Protein AF-A0A7Z9JLM8-F1 (afdb_monomer_lite)

Foldseek 3Di:
DVVVVLVVLVLVLLQLVLVLLVVLVVQLVVLVPDPPDDPVRSVVVNVVSQVVSLVCLVPPRQVPHDHDRPVVSNVDDDDPVVSVVSCVPRHPSVQVVVLCVVVVNPPVVVVVVLVVCCVVDPHSCCPTPPDDD

Radius of gyration: 17.21 Å; chains: 1; bounding box: 40×33×44 Å

Structure (mmCIF, N/CA/C/O backbone):
data_AF-A0A7Z9JLM8-F1
#
_entry.id   AF-A0A7Z9JLM8-F1
#
loop_
_atom_site.group_PDB
_atom_site.id
_atom_site.type_symbol
_atom_site.label_atom_id
_atom_site.label_alt_id
_atom_site.label_comp_id
_atom_site.label_asym_id
_atom_site.label_entity_id
_atom_site.label_seq_id
_atom_site.pdbx_PDB_ins_code
_atom_site.Cartn_x
_atom_site.Cartn_y
_atom_site.Cartn_z
_atom_site.occupancy
_atom_site.B_iso_or_equiv
_atom_site.auth_seq_id
_atom_site.auth_comp_id
_atom_site.auth_asym_id
_atom_site.auth_atom_id
_atom_site.pdbx_PDB_model_num
ATOM 1 N N . THR A 1 1 ? 23.218 6.266 -15.696 1.00 78.31 1 THR A N 1
ATOM 2 C CA . THR A 1 1 ? 23.269 7.726 -15.428 1.00 78.31 1 THR A CA 1
ATOM 3 C C . THR A 1 1 ? 22.793 8.003 -14.005 1.00 78.31 1 THR A C 1
ATOM 5 O O . THR A 1 1 ? 22.107 7.157 -13.442 1.00 78.31 1 THR A O 1
ATOM 8 N N . SER A 1 2 ? 23.096 9.172 -13.420 1.00 88.31 2 SER A N 1
ATOM 9 C CA . SER A 1 2 ? 22.590 9.563 -12.082 1.00 88.31 2 SER A CA 1
ATOM 10 C C . SER A 1 2 ? 21.052 9.506 -11.983 1.00 88.31 2 SER A C 1
ATOM 12 O O . SER A 1 2 ? 20.505 9.094 -10.961 1.00 88.31 2 SER A O 1
ATOM 14 N N . LYS A 1 3 ? 20.339 9.818 -13.078 1.00 89.88 3 LYS A N 1
ATOM 15 C CA . LYS A 1 3 ? 18.872 9.705 -13.155 1.00 89.88 3 LYS A CA 1
ATOM 16 C C . LYS A 1 3 ? 18.380 8.262 -12.978 1.00 89.88 3 LYS A C 1
ATOM 18 O O . LYS A 1 3 ? 17.446 8.050 -12.212 1.00 89.88 3 LYS A O 1
ATOM 23 N N . CYS A 1 4 ? 19.021 7.285 -13.628 1.00 92.56 4 CYS A N 1
ATOM 24 C CA . CYS A 1 4 ? 18.664 5.868 -13.479 1.00 92.56 4 CYS A CA 1
ATOM 25 C C . CYS A 1 4 ? 18.853 5.384 -12.037 1.00 92.56 4 CYS A C 1
ATOM 27 O O . CYS A 1 4 ? 17.954 4.758 -11.490 1.00 92.56 4 CYS A O 1
ATOM 29 N N . LEU A 1 5 ? 19.977 5.730 -11.398 1.00 94.25 5 LEU A N 1
ATOM 30 C CA . LEU A 1 5 ? 20.248 5.329 -10.013 1.00 94.25 5 LEU A CA 1
ATOM 31 C C . LEU A 1 5 ? 19.206 5.899 -9.039 1.00 94.25 5 LEU A C 1
ATOM 33 O O . LEU A 1 5 ? 18.708 5.180 -8.179 1.00 94.25 5 LEU A O 1
ATOM 37 N N . ARG A 1 6 ? 18.809 7.166 -9.220 1.00 94.75 6 ARG A N 1
ATOM 38 C CA . ARG A 1 6 ? 17.735 7.786 -8.425 1.00 94.75 6 ARG A CA 1
ATOM 39 C C . ARG A 1 6 ? 16.380 7.116 -8.651 1.00 94.75 6 ARG A C 1
ATOM 41 O O . ARG A 1 6 ? 15.633 6.936 -7.698 1.00 94.75 6 ARG A O 1
ATOM 48 N N . ALA A 1 7 ? 16.052 6.755 -9.891 1.00 94.19 7 ALA A N 1
ATOM 49 C CA . ALA A 1 7 ? 14.811 6.045 -10.192 1.00 94.19 7 ALA A CA 1
ATOM 50 C C . ALA A 1 7 ? 14.780 4.657 -9.530 1.00 94.19 7 ALA A C 1
ATOM 52 O O . ALA A 1 7 ? 13.778 4.296 -8.922 1.00 94.19 7 ALA A O 1
ATOM 53 N N . GLN A 1 8 ? 15.895 3.925 -9.573 1.00 94.56 8 GLN A N 1
ATOM 54 C CA . GLN A 1 8 ? 16.032 2.626 -8.913 1.00 94.56 8 GLN A CA 1
ATOM 55 C C . GLN A 1 8 ? 15.928 2.737 -7.386 1.00 94.56 8 GLN A C 1
ATOM 57 O O . GLN A 1 8 ? 15.232 1.935 -6.773 1.00 94.56 8 GLN A O 1
ATOM 62 N N . ALA A 1 9 ? 16.560 3.745 -6.775 1.00 97.31 9 ALA A N 1
ATOM 63 C CA . ALA A 1 9 ? 16.437 4.006 -5.338 1.00 97.31 9 ALA A CA 1
ATOM 64 C C . ALA A 1 9 ? 14.980 4.279 -4.933 1.00 97.31 9 ALA A C 1
ATOM 66 O O . ALA A 1 9 ? 14.461 3.641 -4.023 1.00 97.31 9 ALA A O 1
ATOM 67 N N . ARG A 1 10 ? 14.275 5.141 -5.681 1.00 96.81 10 ARG A N 1
ATOM 68 C CA . ARG A 1 10 ? 12.839 5.388 -5.464 1.00 96.81 10 ARG A CA 1
ATOM 69 C C . ARG A 1 10 ? 12.009 4.114 -5.595 1.00 96.81 10 ARG A C 1
ATOM 71 O O . ARG A 1 10 ? 11.100 3.905 -4.803 1.00 96.81 10 ARG A O 1
ATOM 78 N N . TRP A 1 11 ? 12.302 3.275 -6.589 1.00 96.25 11 TRP A N 1
ATOM 79 C CA . TRP A 1 11 ? 11.574 2.023 -6.784 1.00 96.25 11 TRP A CA 1
ATOM 80 C C . TRP A 1 11 ? 11.783 1.039 -5.630 1.00 96.25 11 TRP A C 1
ATOM 82 O O . TRP A 1 11 ? 10.815 0.446 -5.160 1.00 96.25 11 TRP A O 1
ATOM 92 N N . ARG A 1 12 ? 13.013 0.923 -5.112 1.00 97.19 12 ARG A N 1
ATOM 93 C CA . ARG A 1 12 ? 13.288 0.128 -3.905 1.00 97.19 12 ARG A CA 1
ATOM 94 C C . ARG A 1 12 ? 12.507 0.639 -2.700 1.00 97.19 12 ARG A C 1
ATOM 96 O O . ARG A 1 12 ? 11.927 -0.161 -1.976 1.00 97.19 12 ARG A O 1
ATOM 103 N N . ASP A 1 13 ? 12.426 1.952 -2.512 1.00 97.94 13 ASP A N 1
ATOM 104 C CA . ASP A 1 13 ? 11.652 2.530 -1.411 1.00 97.94 13 ASP A CA 1
ATOM 105 C C . ASP A 1 13 ? 10.144 2.270 -1.542 1.00 97.94 13 ASP A C 1
ATOM 107 O O . ASP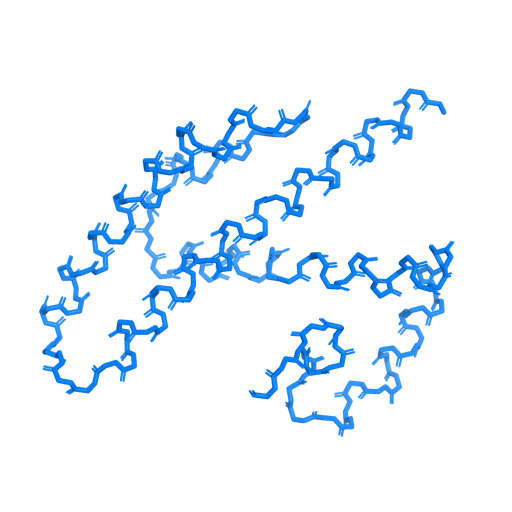 A 1 13 ? 9.496 1.940 -0.551 1.00 97.94 13 ASP A O 1
ATOM 111 N N . TYR A 1 14 ? 9.577 2.356 -2.754 1.00 97.38 14 TYR A N 1
ATOM 112 C CA . TYR A 1 14 ? 8.176 1.987 -2.999 1.00 97.38 14 TYR A CA 1
ATOM 113 C C . TYR A 1 14 ? 7.895 0.521 -2.662 1.00 97.38 14 TYR A C 1
ATOM 115 O O . TYR A 1 14 ? 6.879 0.231 -2.034 1.00 97.38 14 TYR A O 1
ATOM 123 N N . GLN A 1 15 ? 8.804 -0.390 -3.011 1.00 97.31 15 GLN A N 1
ATOM 124 C CA . GLN A 1 15 ? 8.686 -1.803 -2.647 1.00 97.31 15 GLN A CA 1
ATOM 125 C C . GLN A 1 15 ? 8.818 -2.029 -1.132 1.00 97.31 15 GLN A C 1
ATOM 127 O O . GLN A 1 15 ? 8.024 -2.765 -0.554 1.00 97.31 15 GLN A O 1
ATOM 132 N N . ARG A 1 16 ? 9.753 -1.353 -0.450 1.00 97.69 16 ARG A N 1
ATOM 133 C CA . ARG A 1 16 ? 9.878 -1.412 1.021 1.00 97.69 16 ARG A CA 1
ATOM 134 C C . ARG A 1 16 ? 8.606 -0.926 1.718 1.00 97.69 16 ARG A C 1
ATOM 136 O O . ARG A 1 16 ? 8.128 -1.562 2.655 1.00 97.69 16 ARG A O 1
ATOM 143 N N . PHE A 1 17 ? 8.039 0.181 1.242 1.00 97.12 17 PHE A N 1
ATOM 144 C CA . PHE A 1 17 ? 6.789 0.715 1.776 1.00 97.12 17 PHE A CA 1
ATOM 145 C C . PHE A 1 17 ? 5.596 -0.207 1.493 1.00 97.12 17 PHE A C 1
ATOM 147 O O . PHE A 1 17 ? 4.762 -0.404 2.372 1.00 97.12 17 PHE A O 1
ATOM 154 N N . SER A 1 18 ? 5.550 -0.816 0.305 1.00 96.81 18 SER A N 1
ATOM 155 C CA . SER A 1 18 ? 4.568 -1.841 -0.065 1.00 96.81 18 SER A CA 1
ATOM 156 C C . SER A 1 18 ? 4.559 -3.006 0.926 1.00 96.81 18 SER A C 1
ATOM 158 O O . SER A 1 18 ? 3.527 -3.262 1.540 1.00 96.81 18 SER A O 1
ATOM 160 N N . VAL A 1 19 ? 5.720 -3.613 1.197 1.00 96.50 19 VAL A N 1
ATOM 161 C CA . VAL A 1 19 ? 5.849 -4.717 2.169 1.00 96.50 19 VAL A CA 1
ATOM 162 C C . VAL A 1 19 ? 5.361 -4.311 3.563 1.00 96.50 19 VAL A C 1
ATOM 164 O O . VAL A 1 19 ? 4.694 -5.084 4.252 1.00 96.50 19 VAL A O 1
ATOM 167 N N . PHE A 1 20 ? 5.668 -3.088 3.997 1.00 96.31 20 PHE A N 1
ATOM 168 C CA . PHE A 1 20 ? 5.184 -2.567 5.273 1.00 96.31 20 PHE A CA 1
ATOM 169 C C . PHE A 1 20 ? 3.650 -2.422 5.309 1.00 96.31 20 PHE A C 1
ATOM 171 O O . PHE A 1 20 ? 3.018 -2.849 6.279 1.00 96.31 20 PHE A O 1
ATOM 178 N N . VAL A 1 21 ? 3.042 -1.858 4.259 1.00 95.06 21 VAL A N 1
ATOM 179 C CA . VAL A 1 21 ? 1.580 -1.714 4.150 1.00 95.06 21 VAL A CA 1
ATOM 180 C C . VAL A 1 21 ? 0.893 -3.082 4.101 1.00 95.06 21 VAL A C 1
ATOM 182 O O . VAL A 1 21 ? -0.099 -3.279 4.804 1.00 95.06 21 VAL A O 1
ATOM 185 N N . ASP A 1 22 ? 1.444 -4.033 3.347 1.00 94.56 22 ASP A N 1
ATOM 186 C CA . ASP A 1 22 ? 0.928 -5.401 3.234 1.00 94.56 22 ASP A CA 1
ATOM 187 C C . ASP A 1 22 ? 0.987 -6.146 4.577 1.00 94.56 22 ASP A C 1
ATOM 189 O O . ASP A 1 22 ? 0.020 -6.793 4.980 1.00 94.56 22 ASP A O 1
ATOM 193 N N . SER A 1 23 ? 2.066 -5.971 5.347 1.00 94.25 23 SER A N 1
ATOM 194 C CA . SER A 1 23 ? 2.170 -6.529 6.701 1.00 94.25 23 SER A CA 1
ATOM 195 C C . SER A 1 23 ? 1.080 -5.995 7.638 1.00 94.25 23 SER A C 1
ATOM 197 O O . SER A 1 23 ? 0.482 -6.768 8.386 1.00 94.25 23 SER A O 1
ATOM 199 N N . MET A 1 24 ? 0.803 -4.690 7.601 1.00 92.56 24 MET A N 1
ATOM 200 C CA . MET A 1 24 ? -0.260 -4.086 8.409 1.00 92.56 24 MET A CA 1
ATOM 201 C C . MET A 1 24 ? -1.649 -4.562 7.960 1.00 92.56 24 MET A C 1
ATOM 203 O O . MET A 1 24 ? -2.524 -4.777 8.799 1.00 92.56 24 MET A O 1
ATOM 207 N N . MET A 1 25 ? -1.860 -4.757 6.654 1.00 92.19 25 MET A N 1
ATOM 208 C CA . MET A 1 25 ? -3.089 -5.366 6.142 1.00 92.19 25 MET A CA 1
ATOM 209 C C . MET A 1 25 ? -3.297 -6.780 6.665 1.00 92.19 25 MET A C 1
ATOM 211 O O . MET A 1 25 ? -4.415 -7.098 7.055 1.00 92.19 25 MET A O 1
ATOM 215 N N . GLY A 1 26 ? -2.246 -7.600 6.716 1.00 93.00 26 GLY A N 1
ATOM 216 C CA . GLY A 1 26 ? -2.320 -8.944 7.288 1.00 93.00 26 GLY A CA 1
ATOM 217 C C . GLY A 1 26 ? -2.792 -8.927 8.746 1.00 93.00 26 GLY A C 1
ATOM 218 O O . GLY A 1 26 ? -3.721 -9.651 9.102 1.00 93.00 26 GLY A O 1
ATOM 219 N N . GLU A 1 27 ? -2.227 -8.041 9.577 1.00 95.00 27 GLU A N 1
ATOM 220 C CA . GLU A 1 27 ? -2.656 -7.871 10.976 1.00 95.00 27 GLU A CA 1
ATOM 221 C C . GLU A 1 27 ? -4.128 -7.441 11.088 1.00 95.00 27 GLU A C 1
ATOM 223 O O . GLU A 1 27 ? -4.886 -7.989 11.894 1.00 95.00 27 GLU A O 1
ATOM 228 N N . LEU A 1 28 ? -4.549 -6.468 10.275 1.00 94.50 28 LEU A N 1
ATOM 229 C CA . LEU A 1 28 ? -5.929 -5.977 10.271 1.00 94.50 28 LEU A CA 1
ATOM 230 C C . LEU A 1 28 ? -6.908 -7.034 9.759 1.00 94.50 28 LEU A C 1
ATOM 232 O O . LEU A 1 28 ? -7.975 -7.199 10.344 1.00 94.50 28 LEU A O 1
ATOM 236 N N . GLY A 1 29 ? -6.550 -7.754 8.697 1.00 94.06 29 GLY A N 1
ATOM 237 C CA . GLY A 1 29 ? -7.347 -8.833 8.120 1.00 94.06 29 GLY A CA 1
ATOM 238 C C . GLY A 1 29 ? -7.572 -9.958 9.124 1.00 94.06 29 GLY A C 1
ATOM 239 O O . GLY A 1 29 ? -8.716 -10.346 9.354 1.00 94.06 29 GLY A O 1
ATOM 240 N N . ALA A 1 30 ? -6.512 -10.400 9.807 1.00 95.38 30 ALA A N 1
ATOM 241 C CA . ALA A 1 30 ? -6.610 -11.397 10.870 1.00 95.38 30 ALA A CA 1
ATOM 242 C C . ALA A 1 30 ? -7.518 -10.927 12.021 1.00 95.38 30 ALA A C 1
ATOM 244 O O . ALA A 1 30 ? -8.386 -11.670 12.475 1.00 95.38 30 ALA A O 1
ATOM 245 N N . MET A 1 31 ? -7.377 -9.671 12.460 1.00 96.19 31 MET A N 1
ATOM 246 C CA . MET A 1 31 ? -8.218 -9.098 13.516 1.00 96.19 31 MET A CA 1
ATOM 247 C C . MET A 1 31 ? -9.693 -8.986 13.095 1.00 96.19 31 MET A C 1
ATOM 249 O O . MET A 1 31 ? -10.589 -9.307 13.875 1.00 96.19 31 MET A O 1
ATOM 253 N N . TYR A 1 32 ? -9.975 -8.512 11.880 1.00 94.50 32 TYR A N 1
ATOM 254 C CA . TYR A 1 32 ? -11.350 -8.377 11.401 1.00 94.50 32 TYR A CA 1
ATOM 255 C C . TYR A 1 32 ? -12.010 -9.732 11.126 1.00 94.50 32 TYR A C 1
ATOM 257 O O . TYR A 1 32 ? -13.215 -9.856 11.366 1.00 94.50 32 TYR A O 1
ATOM 265 N N . GLY A 1 33 ? -11.233 -10.726 10.687 1.00 95.94 33 GLY A N 1
ATOM 266 C CA . GLY A 1 33 ? -11.677 -12.098 10.440 1.00 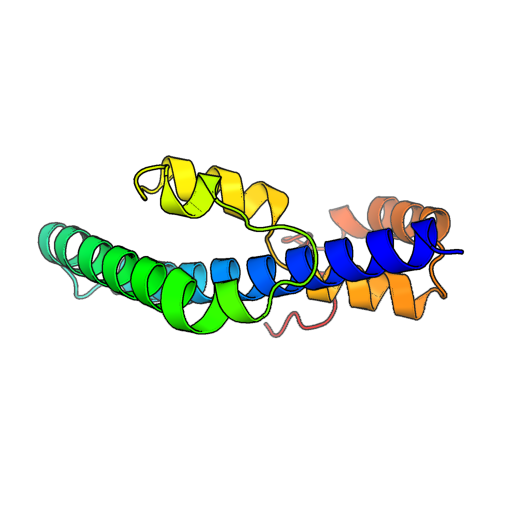95.94 33 GLY A CA 1
ATOM 267 C C . GLY A 1 33 ? -11.932 -12.928 11.701 1.00 95.94 33 GLY A C 1
ATOM 268 O O . GLY A 1 33 ? -12.646 -13.924 11.627 1.00 95.94 33 GLY A O 1
ATOM 269 N N . ASP A 1 34 ? -11.416 -12.519 12.864 1.00 96.75 34 ASP A N 1
ATOM 270 C CA . ASP A 1 34 ? -11.693 -13.204 14.129 1.00 96.75 34 ASP A CA 1
ATOM 271 C C . ASP A 1 34 ? -13.169 -13.022 14.533 1.00 96.75 34 ASP A C 1
ATOM 273 O O . ASP A 1 34 ? -13.647 -11.909 14.797 1.00 96.75 34 ASP A O 1
ATOM 277 N N . LEU A 1 35 ? -13.906 -14.135 14.551 1.00 95.44 35 LEU A N 1
ATOM 278 C CA . LEU A 1 35 ? -15.329 -14.183 14.892 1.00 95.44 35 LEU A CA 1
ATOM 279 C C . LEU A 1 35 ? -15.583 -14.131 16.405 1.00 95.44 35 LEU A C 1
ATOM 281 O O . LEU A 1 35 ? -16.718 -13.900 16.812 1.00 95.44 35 LEU A O 1
ATOM 285 N N . ASN A 1 36 ? -14.550 -14.315 17.232 1.00 97.00 36 ASN A N 1
ATOM 286 C CA . ASN A 1 36 ? -14.674 -14.274 18.690 1.00 97.00 36 ASN A CA 1
ATOM 287 C C . ASN A 1 36 ? -14.571 -12.855 19.255 1.00 97.00 36 ASN A C 1
ATOM 289 O O . ASN A 1 36 ? -14.859 -12.649 20.431 1.00 97.00 36 ASN A O 1
ATOM 293 N N . LEU A 1 37 ? -14.149 -11.884 18.442 1.00 96.31 37 LEU A N 1
ATOM 294 C CA . LEU A 1 37 ? -14.038 -10.496 18.869 1.00 96.31 37 LEU A CA 1
ATOM 295 C C . LEU A 1 37 ? -15.354 -9.759 18.678 1.00 96.31 37 LEU A C 1
ATOM 297 O O . LEU A 1 37 ? -15.909 -9.693 17.576 1.00 96.31 37 LEU A O 1
ATOM 301 N N . THR A 1 38 ? -15.788 -9.109 19.747 1.00 96.88 38 THR A N 1
ATOM 302 C CA . THR A 1 38 ? -16.833 -8.096 19.694 1.00 96.88 38 THR A CA 1
ATOM 303 C C . THR A 1 38 ? -16.387 -6.895 18.860 1.00 96.88 38 THR A C 1
ATOM 305 O O . THR A 1 38 ? -15.204 -6.682 18.575 1.00 96.88 38 THR A O 1
ATOM 308 N N . TYR A 1 39 ? -17.354 -6.070 18.468 1.00 94.56 39 TYR A N 1
ATOM 309 C CA . TYR A 1 39 ? -17.076 -4.836 17.743 1.00 94.56 39 TYR A CA 1
ATOM 310 C C . TYR A 1 39 ? -16.118 -3.909 18.514 1.00 94.56 39 TYR A C 1
ATOM 312 O O . TYR A 1 39 ? -15.129 -3.447 17.943 1.00 94.56 39 TYR A O 1
ATOM 320 N N . ASP A 1 40 ? -16.362 -3.690 19.808 1.00 95.88 40 ASP A N 1
ATOM 321 C CA . ASP A 1 40 ? -15.544 -2.792 20.633 1.00 95.88 40 ASP A CA 1
ATOM 322 C C . ASP A 1 40 ? -14.108 -3.308 20.793 1.00 95.88 40 ASP A C 1
ATOM 324 O O . ASP A 1 40 ? -13.148 -2.534 20.730 1.00 95.88 40 ASP A O 1
ATOM 328 N N . GLU A 1 41 ? -13.928 -4.627 20.898 1.00 97.12 41 GLU A N 1
ATOM 329 C CA . GLU A 1 41 ? -12.600 -5.243 20.899 1.00 97.12 41 GLU A CA 1
ATOM 330 C C . GLU A 1 41 ? -11.879 -5.049 19.563 1.00 97.12 41 GLU A C 1
ATOM 332 O O . GLU A 1 41 ? -10.686 -4.740 19.560 1.00 97.12 41 GLU A O 1
ATOM 337 N N . LYS A 1 42 ? -12.579 -5.171 18.425 1.00 96.19 42 LYS A N 1
ATOM 338 C CA . LYS A 1 42 ? -11.998 -4.890 17.098 1.00 96.19 42 LYS A CA 1
ATOM 339 C C . LYS A 1 42 ? -11.577 -3.428 16.976 1.00 96.19 42 LYS A C 1
ATOM 341 O O . LYS A 1 42 ? -10.496 -3.150 16.462 1.00 96.19 42 LYS A O 1
ATOM 346 N N . VAL A 1 43 ? -12.383 -2.491 17.478 1.00 94.50 43 VAL A N 1
ATOM 347 C CA . VAL A 1 43 ? -12.026 -1.064 17.495 1.00 94.50 43 VAL A CA 1
ATOM 348 C C . VAL A 1 43 ? -10.779 -0.829 18.349 1.00 94.50 43 VAL A C 1
ATOM 350 O O . VAL A 1 43 ? -9.822 -0.227 17.868 1.00 94.50 43 VAL A O 1
ATOM 353 N N . SER A 1 44 ? -10.740 -1.354 19.576 1.00 95.12 44 SER A N 1
ATOM 354 C CA . SER A 1 44 ? -9.592 -1.187 20.476 1.00 95.12 44 SER A CA 1
ATOM 355 C C . SER A 1 44 ? -8.306 -1.809 19.911 1.00 95.12 44 SER A C 1
ATOM 357 O O . SER A 1 44 ? -7.250 -1.169 19.890 1.00 95.12 44 SER A O 1
ATOM 359 N N . ARG A 1 45 ? -8.385 -3.035 19.376 1.00 96.50 45 ARG A N 1
ATOM 360 C CA . ARG A 1 45 ? -7.232 -3.723 18.775 1.00 96.50 45 ARG A CA 1
ATOM 361 C C . ARG A 1 45 ? -6.716 -3.014 17.527 1.00 96.50 45 ARG A C 1
ATOM 363 O O . ARG A 1 45 ? -5.498 -2.953 17.351 1.00 96.50 45 ARG A O 1
ATOM 370 N N . ARG A 1 46 ? -7.601 -2.438 16.707 1.00 95.88 46 ARG A N 1
ATOM 371 C CA . ARG A 1 46 ? -7.218 -1.637 15.536 1.00 95.88 46 ARG A CA 1
ATOM 372 C C . ARG A 1 46 ? -6.330 -0.460 15.930 1.00 95.88 46 ARG A C 1
ATOM 374 O O . ARG A 1 46 ? -5.280 -0.276 15.323 1.00 95.88 46 ARG A O 1
ATOM 381 N N . GLU A 1 47 ? -6.703 0.296 16.961 1.00 95.25 47 GLU A N 1
ATOM 382 C CA . GLU A 1 47 ? -5.885 1.425 17.437 1.00 95.25 47 GLU A CA 1
ATOM 383 C C . GLU A 1 47 ? -4.505 0.963 17.935 1.00 95.25 47 GLU A C 1
ATOM 385 O O . GLU A 1 47 ? -3.483 1.616 17.699 1.00 95.25 47 GLU A O 1
ATOM 390 N N . GLY A 1 48 ? -4.453 -0.216 18.561 1.00 96.19 48 GLY A N 1
ATOM 391 C CA . GLY A 1 48 ? -3.200 -0.871 18.926 1.00 96.19 48 GLY A CA 1
ATOM 392 C C . GLY A 1 48 ? -2.337 -1.238 17.711 1.00 96.19 48 GLY A C 1
ATOM 393 O O . GLY A 1 48 ? -1.131 -0.990 17.729 1.00 96.19 48 GLY A O 1
ATOM 394 N N . ILE A 1 49 ? -2.937 -1.791 16.650 1.00 96.44 49 ILE A N 1
ATOM 395 C CA . ILE A 1 49 ? -2.248 -2.087 15.380 1.00 96.44 49 ILE A CA 1
ATOM 396 C C . ILE A 1 49 ? -1.703 -0.797 14.764 1.00 96.44 49 ILE A C 1
ATOM 398 O O . ILE A 1 49 ? -0.528 -0.740 14.415 1.00 96.44 49 ILE A O 1
ATOM 402 N N . PHE A 1 50 ? -2.509 0.264 14.693 1.00 95.56 50 PHE A N 1
ATOM 403 C CA . PHE A 1 50 ? -2.086 1.551 14.133 1.00 95.56 50 PHE A CA 1
ATOM 404 C C . PHE A 1 50 ? -0.908 2.150 14.893 1.00 95.56 50 PHE A C 1
ATOM 406 O O . PHE A 1 50 ? 0.063 2.592 14.281 1.00 95.56 50 PHE A O 1
ATOM 413 N N . THR A 1 51 ? -0.951 2.109 16.223 1.00 95.81 51 THR A N 1
ATOM 414 C CA . THR A 1 51 ? 0.130 2.628 17.066 1.00 95.81 51 THR A CA 1
ATOM 415 C C . THR A 1 51 ? 1.432 1.852 16.849 1.00 95.81 51 THR A C 1
ATOM 417 O O . THR A 1 51 ? 2.489 2.458 16.669 1.00 95.81 51 THR A O 1
ATOM 420 N N . ARG A 1 52 ? 1.374 0.512 16.809 1.00 96.56 52 ARG A N 1
ATOM 421 C CA . ARG A 1 52 ? 2.553 -0.321 16.515 1.00 96.56 52 ARG A CA 1
ATOM 422 C C . ARG A 1 52 ? 3.072 -0.098 15.097 1.00 96.56 52 ARG A C 1
ATOM 424 O O . ARG A 1 52 ? 4.281 -0.010 14.916 1.00 96.56 52 ARG A O 1
ATOM 431 N N . ALA A 1 53 ? 2.181 0.038 14.117 1.00 95.88 53 ALA A N 1
ATOM 432 C CA . ALA A 1 53 ? 2.548 0.292 12.730 1.00 95.88 53 ALA A CA 1
ATOM 433 C C . ALA A 1 53 ? 3.262 1.639 12.568 1.00 95.88 53 ALA A C 1
ATOM 435 O O . ALA A 1 53 ? 4.282 1.698 11.891 1.00 95.88 53 ALA A O 1
ATOM 436 N N . LEU A 1 54 ? 2.784 2.702 13.224 1.00 96.31 54 LEU A N 1
ATOM 437 C CA . LEU A 1 54 ? 3.461 4.004 13.234 1.00 96.31 54 LEU A CA 1
ATOM 438 C C . LEU A 1 54 ? 4.846 3.915 13.883 1.00 96.31 54 LEU A C 1
ATOM 440 O O . LEU A 1 54 ? 5.814 4.408 13.315 1.00 96.31 54 LEU A O 1
ATOM 444 N N . LYS A 1 55 ? 4.960 3.230 15.027 1.00 97.31 55 LYS A N 1
ATOM 445 C CA . LYS A 1 55 ? 6.252 3.023 15.692 1.00 97.31 55 LYS A CA 1
ATOM 446 C C . LYS A 1 55 ? 7.233 2.255 14.799 1.00 97.31 55 LYS A C 1
ATOM 448 O O . LYS A 1 55 ? 8.370 2.673 14.636 1.00 97.31 55 LYS A O 1
ATOM 453 N N . ARG A 1 56 ? 6.786 1.157 14.185 1.00 97.12 56 ARG A N 1
ATOM 454 C CA . ARG A 1 56 ? 7.586 0.366 13.239 1.00 97.12 56 ARG A CA 1
ATOM 455 C C . ARG A 1 56 ? 7.977 1.181 12.007 1.00 97.12 56 ARG A C 1
ATOM 457 O O . ARG A 1 56 ? 9.098 1.065 11.523 1.00 97.12 56 ARG A O 1
ATOM 464 N N . PHE A 1 57 ? 7.072 2.015 11.501 1.00 96.88 57 PHE A N 1
ATOM 465 C CA . PHE A 1 57 ? 7.370 2.907 10.387 1.00 96.88 57 PHE A CA 1
ATOM 466 C C . PHE A 1 57 ? 8.513 3.870 10.727 1.00 96.88 57 PHE A C 1
ATOM 468 O O . PHE A 1 57 ? 9.435 4.022 9.925 1.00 96.88 57 PHE A O 1
ATOM 475 N N . ASP A 1 58 ? 8.472 4.473 11.915 1.00 96.69 58 ASP A N 1
ATOM 476 C CA . ASP A 1 58 ? 9.485 5.423 12.377 1.00 96.69 58 ASP A CA 1
ATOM 477 C C . ASP A 1 58 ? 10.829 4.717 12.665 1.00 96.69 58 ASP A C 1
ATOM 479 O O . ASP A 1 58 ? 11.875 5.164 12.192 1.00 96.69 58 ASP A O 1
ATOM 483 N N . ASP A 1 59 ? 10.803 3.585 13.374 1.00 97.69 59 ASP A N 1
ATOM 484 C CA . ASP A 1 59 ? 12.014 2.946 13.908 1.00 97.69 59 ASP A CA 1
ATOM 485 C C . ASP A 1 59 ? 12.692 1.963 12.945 1.00 97.69 59 ASP A C 1
ATOM 487 O O . ASP A 1 59 ? 13.908 1.782 13.000 1.00 97.69 59 ASP A O 1
ATOM 491 N N . GLU A 1 60 ? 11.923 1.295 12.084 1.00 97.06 60 GLU A N 1
ATOM 492 C CA . GLU A 1 60 ? 12.418 0.173 11.275 1.00 97.06 60 GLU A CA 1
ATOM 493 C C . GLU A 1 60 ? 12.346 0.450 9.776 1.00 97.06 60 GLU A C 1
ATOM 495 O O . GLU A 1 60 ? 13.240 0.047 9.038 1.00 97.06 60 GLU A O 1
ATOM 500 N N . VAL A 1 61 ? 11.293 1.123 9.300 1.00 96.81 61 VAL A N 1
ATOM 501 C CA . VAL A 1 61 ? 11.061 1.285 7.855 1.00 96.81 61 VAL A CA 1
ATOM 502 C C . VAL A 1 61 ? 11.741 2.542 7.325 1.00 96.81 61 VAL A C 1
ATOM 504 O O . VAL A 1 61 ? 12.547 2.459 6.399 1.00 96.81 61 VAL A O 1
ATOM 507 N N . THR A 1 62 ? 11.466 3.701 7.925 1.00 96.94 62 THR A N 1
ATOM 508 C CA . THR A 1 62 ? 11.996 5.000 7.478 1.00 96.94 62 THR A CA 1
ATOM 509 C C . THR A 1 62 ? 13.526 5.033 7.370 1.00 96.94 62 THR A C 1
ATOM 511 O O . THR A 1 62 ? 14.020 5.538 6.359 1.00 96.94 62 THR A O 1
ATOM 514 N N . PRO A 1 63 ? 14.304 4.451 8.310 1.00 97.62 63 PRO A N 1
ATOM 515 C CA . PRO A 1 63 ? 15.765 4.422 8.209 1.00 97.62 63 PRO A CA 1
ATOM 516 C C . PRO A 1 63 ? 16.307 3.650 6.998 1.00 97.62 63 PRO A C 1
ATOM 518 O O . PRO A 1 63 ? 17.474 3.807 6.649 1.00 97.62 63 PRO A O 1
ATOM 521 N N . THR A 1 64 ? 15.486 2.809 6.361 1.00 97.19 64 THR A N 1
ATOM 522 C CA . THR A 1 64 ? 15.889 2.009 5.193 1.00 97.19 64 THR A CA 1
ATOM 523 C C . THR A 1 64 ? 15.673 2.722 3.862 1.00 97.19 64 THR A C 1
ATOM 525 O O . THR A 1 64 ? 16.124 2.219 2.831 1.00 97.19 64 THR A O 1
ATOM 528 N N . PHE A 1 65 ? 14.980 3.864 3.855 1.00 97.56 65 PHE A N 1
ATOM 529 C CA . PHE A 1 65 ? 14.695 4.582 2.622 1.00 97.56 65 PHE A CA 1
ATOM 530 C C . PHE A 1 65 ? 15.913 5.332 2.079 1.00 97.56 65 PHE A C 1
ATOM 532 O O . PHE A 1 65 ? 16.714 5.900 2.818 1.00 97.56 65 PHE A O 1
ATOM 539 N N . GLU A 1 66 ? 16.028 5.366 0.753 1.00 97.38 66 GLU A N 1
ATOM 540 C CA . GLU A 1 66 ? 17.170 5.949 0.045 1.00 97.38 66 GLU A CA 1
ATOM 541 C C . GLU A 1 66 ? 16.847 7.298 -0.614 1.00 97.38 66 GLU A C 1
ATOM 543 O O . GLU A 1 66 ? 17.735 8.130 -0.805 1.00 97.38 66 GLU A O 1
ATOM 548 N N . SER A 1 67 ? 15.596 7.515 -1.028 1.00 94.56 67 SER A N 1
ATOM 549 C CA . SER A 1 67 ? 15.199 8.654 -1.860 1.00 94.56 67 SER A CA 1
ATOM 550 C C . SER A 1 67 ? 13.822 9.244 -1.555 1.00 94.56 67 SER A C 1
ATOM 552 O O . SER A 1 67 ? 13.603 10.401 -1.926 1.00 94.56 67 SER A O 1
ATOM 554 N N . VAL A 1 68 ? 12.879 8.501 -0.976 1.00 94.50 68 VAL A N 1
ATOM 555 C CA . VAL A 1 68 ? 11.551 9.017 -0.590 1.00 94.50 68 VAL A CA 1
ATOM 556 C C . VAL A 1 68 ? 11.285 8.763 0.887 1.00 94.50 68 VAL A C 1
ATOM 558 O O . VAL A 1 68 ? 11.783 7.804 1.450 1.00 94.50 68 VAL A O 1
ATOM 561 N N . THR A 1 69 ? 10.495 9.624 1.524 1.00 90.69 69 THR A N 1
ATOM 562 C CA . THR A 1 69 ? 10.279 9.564 2.981 1.00 90.69 69 THR A CA 1
ATOM 563 C C . THR A 1 69 ? 8.897 9.061 3.379 1.00 90.69 69 THR A C 1
ATOM 565 O O . THR A 1 69 ? 8.693 8.691 4.526 1.00 90.69 69 THR A O 1
ATOM 568 N N . PHE A 1 70 ? 7.927 9.092 2.457 1.00 93.69 70 PHE A N 1
ATOM 569 C CA . PHE A 1 70 ? 6.512 8.820 2.737 1.00 93.69 70 PHE A CA 1
ATOM 570 C C . PHE A 1 70 ? 5.956 9.602 3.945 1.00 93.69 70 PHE A C 1
ATOM 572 O O . PHE A 1 70 ? 5.088 9.097 4.647 1.00 93.69 70 PHE A O 1
ATOM 579 N N . GLY A 1 71 ? 6.394 10.851 4.170 1.00 90.25 71 GLY A N 1
ATOM 580 C CA . GLY A 1 71 ? 5.965 11.671 5.321 1.00 90.25 71 GLY A CA 1
ATOM 581 C C . GLY A 1 71 ? 4.441 11.776 5.490 1.00 90.25 71 GLY A C 1
ATOM 582 O O . GLY A 1 71 ? 3.924 11.658 6.598 1.00 90.25 71 GLY A O 1
ATOM 583 N N . GLY A 1 72 ? 3.693 11.821 4.381 1.00 89.75 72 GLY A N 1
ATOM 584 C CA . GLY A 1 72 ? 2.226 11.792 4.404 1.00 89.75 72 GLY A CA 1
ATOM 585 C C . GLY A 1 72 ? 1.617 10.533 5.045 1.00 89.75 72 GLY A C 1
ATOM 586 O O . GLY A 1 72 ? 0.475 10.578 5.507 1.00 89.75 72 GLY A O 1
ATOM 587 N N . PHE A 1 73 ? 2.355 9.414 5.121 1.00 91.50 73 PHE A N 1
ATOM 588 C CA . PHE A 1 73 ? 1.946 8.244 5.903 1.00 91.50 73 PHE A CA 1
ATOM 589 C C . PHE A 1 73 ? 1.788 8.603 7.382 1.00 91.50 73 PHE A C 1
ATOM 591 O O . PHE A 1 73 ? 0.768 8.278 7.991 1.00 91.50 73 PHE A O 1
ATOM 598 N N . ARG A 1 74 ? 2.798 9.303 7.906 1.00 89.75 74 ARG A N 1
ATOM 599 C CA . ARG A 1 74 ? 2.967 9.660 9.312 1.00 89.75 74 ARG A CA 1
ATOM 600 C C . ARG A 1 74 ? 2.158 10.886 9.733 1.00 89.75 74 ARG A C 1
ATOM 602 O O . ARG A 1 74 ? 1.729 10.959 10.884 1.00 89.75 74 ARG A O 1
ATOM 609 N N . GLU A 1 75 ? 1.967 11.830 8.816 1.00 90.62 75 GLU A N 1
ATOM 610 C CA . GLU A 1 75 ? 1.245 13.092 9.039 1.00 90.62 75 GLU A CA 1
ATOM 611 C C . GLU A 1 75 ? -0.280 12.932 8.958 1.00 90.62 75 GLU A C 1
ATOM 613 O O . GLU A 1 75 ? -1.024 13.725 9.530 1.00 90.62 75 GLU A O 1
ATOM 618 N N . THR A 1 76 ? -0.760 11.896 8.266 1.00 89.75 76 THR A N 1
ATOM 619 C CA . THR A 1 76 ? -2.195 11.631 8.118 1.00 89.75 76 THR A CA 1
ATOM 620 C C . THR A 1 76 ? -2.651 10.601 9.140 1.00 89.75 76 THR A C 1
ATOM 622 O O . THR A 1 76 ? -2.105 9.498 9.189 1.00 89.75 76 THR A O 1
ATOM 625 N N . SER A 1 77 ? -3.706 10.913 9.898 1.00 90.94 77 SER A N 1
ATOM 626 C CA . SER A 1 77 ? -4.318 9.965 10.833 1.00 90.94 77 SER A CA 1
ATOM 627 C C . SER A 1 77 ? -4.668 8.637 10.151 1.00 90.94 77 SER A C 1
ATOM 629 O O . SER A 1 77 ? -5.294 8.599 9.083 1.00 90.94 77 SER A O 1
ATOM 631 N N . LEU A 1 78 ? -4.273 7.534 10.786 1.00 92.06 78 LEU A N 1
ATOM 632 C CA . LEU A 1 78 ? -4.607 6.195 10.316 1.00 92.06 78 LEU A CA 1
ATOM 633 C C . LEU A 1 78 ? -6.077 5.897 10.599 1.00 92.06 78 LEU A C 1
ATOM 635 O O . LEU A 1 78 ? -6.557 6.037 11.719 1.00 92.06 78 LEU A O 1
ATOM 639 N N . ASN A 1 79 ? -6.793 5.499 9.556 1.00 90.88 79 ASN A N 1
ATOM 640 C CA . ASN A 1 79 ? -8.135 4.947 9.625 1.00 90.88 79 ASN A CA 1
ATOM 641 C C . ASN A 1 79 ? -8.366 4.068 8.389 1.00 90.88 79 ASN A C 1
ATOM 643 O O . ASN A 1 79 ? -7.546 4.030 7.470 1.00 90.88 79 ASN A O 1
ATOM 647 N N . ASN A 1 80 ? -9.498 3.369 8.342 1.00 86.56 80 ASN A N 1
ATOM 648 C CA . ASN A 1 80 ? -9.776 2.425 7.260 1.00 86.56 80 ASN A CA 1
ATOM 649 C C . ASN A 1 80 ? -9.763 3.099 5.873 1.00 86.56 80 ASN A C 1
ATOM 651 O O . ASN A 1 80 ? -9.256 2.517 4.920 1.00 86.56 80 ASN A O 1
ATOM 655 N N . ALA A 1 81 ? -10.252 4.338 5.751 1.00 87.69 81 ALA A N 1
ATOM 656 C CA . ALA A 1 81 ? -10.282 5.047 4.472 1.00 87.69 81 ALA A CA 1
ATOM 657 C C . ALA A 1 81 ? -8.876 5.447 3.993 1.00 87.69 81 ALA A C 1
ATOM 659 O O . ALA A 1 81 ? -8.534 5.254 2.824 1.00 87.69 81 ALA A O 1
ATOM 660 N N . THR A 1 82 ? -8.035 5.970 4.891 1.00 89.94 82 THR A N 1
ATOM 661 C CA . THR A 1 82 ? -6.661 6.366 4.546 1.00 89.94 82 THR A CA 1
ATOM 662 C C . THR A 1 82 ? -5.789 5.156 4.226 1.00 89.94 82 THR A C 1
ATOM 664 O O . THR A 1 82 ? -4.924 5.236 3.351 1.00 89.94 82 THR A O 1
ATOM 667 N N . LEU A 1 83 ? -6.061 4.012 4.856 1.00 89.06 83 LEU A N 1
ATOM 668 C CA . LEU A 1 83 ? -5.419 2.745 4.525 1.00 89.06 83 LEU A CA 1
ATOM 669 C C . LEU A 1 83 ? -5.851 2.203 3.166 1.00 89.06 83 LEU A C 1
ATOM 671 O O . LEU A 1 83 ? -4.977 1.914 2.357 1.00 89.06 83 LEU A O 1
ATOM 675 N N . LEU A 1 84 ? -7.151 2.147 2.862 1.00 88.19 84 LEU A N 1
ATOM 676 C CA . LEU A 1 84 ? -7.641 1.685 1.554 1.00 88.19 84 LEU A CA 1
ATOM 677 C C . LEU A 1 84 ? -7.024 2.467 0.388 1.00 88.19 84 LEU A C 1
ATOM 679 O O . LEU A 1 84 ? -6.656 1.881 -0.629 1.00 88.19 84 LEU A O 1
ATOM 683 N N . SER A 1 85 ? -6.841 3.779 0.555 1.00 88.62 85 SER A N 1
ATOM 684 C CA . SER A 1 85 ? -6.133 4.604 -0.429 1.00 88.62 85 SER A CA 1
ATOM 685 C C . SER A 1 85 ? -4.697 4.121 -0.663 1.00 88.62 85 SER A C 1
ATOM 687 O O . SER A 1 85 ? -4.265 3.990 -1.803 1.00 88.62 85 SER A O 1
ATOM 689 N N . ARG A 1 86 ? -3.955 3.798 0.400 1.00 89.94 86 ARG A N 1
ATOM 690 C CA . ARG A 1 86 ? -2.564 3.329 0.296 1.00 89.94 86 ARG A CA 1
ATOM 691 C C . ARG A 1 86 ? -2.486 1.933 -0.309 1.00 89.94 86 ARG A C 1
ATOM 693 O O . ARG A 1 86 ? -1.666 1.707 -1.190 1.00 89.94 86 ARG A O 1
ATOM 700 N N . ILE A 1 87 ? -3.373 1.039 0.109 1.00 89.56 87 ILE A N 1
ATOM 701 C CA . ILE A 1 87 ? -3.474 -0.327 -0.414 1.00 89.56 87 ILE A CA 1
ATOM 702 C C . ILE A 1 87 ? -3.641 -0.292 -1.933 1.00 89.56 87 ILE A C 1
ATOM 704 O O . ILE A 1 87 ? -2.895 -0.947 -2.650 1.00 89.56 87 ILE A O 1
ATOM 708 N N . ARG A 1 88 ? -4.525 0.573 -2.440 1.00 90.62 88 ARG A N 1
ATOM 709 C CA . ARG A 1 88 ? -4.759 0.721 -3.882 1.00 90.62 88 ARG A CA 1
ATOM 710 C C . ARG A 1 88 ? -3.495 0.998 -4.706 1.00 90.62 88 ARG A C 1
ATOM 712 O O . ARG A 1 88 ? -3.457 0.620 -5.871 1.00 90.62 88 ARG A O 1
ATOM 719 N N . TYR A 1 89 ? -2.497 1.676 -4.139 1.00 89.62 89 TYR A N 1
ATOM 720 C CA . TYR A 1 89 ? -1.285 2.074 -4.865 1.00 89.62 89 TYR A CA 1
ATOM 721 C C . TYR A 1 89 ? -0.040 1.266 -4.506 1.00 89.62 89 TYR A C 1
ATOM 723 O O . TYR A 1 89 ? 0.909 1.256 -5.286 1.00 89.62 89 TYR A O 1
ATOM 731 N N . TYR A 1 90 ? -0.018 0.635 -3.334 1.00 93.75 90 TYR A N 1
ATOM 732 C CA . TYR A 1 90 ? 1.182 -0.002 -2.797 1.00 93.75 90 TYR A CA 1
ATOM 733 C C . TYR A 1 90 ? 1.013 -1.493 -2.529 1.00 93.75 90 TYR A C 1
ATOM 735 O O . TYR A 1 90 ? 1.959 -2.104 -2.059 1.00 93.75 90 TYR A O 1
ATOM 743 N N . HIS A 1 91 ? -0.138 -2.102 -2.802 1.00 93.06 91 HIS A N 1
ATOM 744 C CA . HIS A 1 91 ? -0.301 -3.539 -2.598 1.00 93.06 91 HIS A CA 1
ATOM 745 C C . HIS A 1 91 ? 0.564 -4.347 -3.578 1.00 93.06 91 HIS A C 1
ATOM 747 O O . HIS A 1 91 ? 0.505 -4.110 -4.787 1.00 93.06 91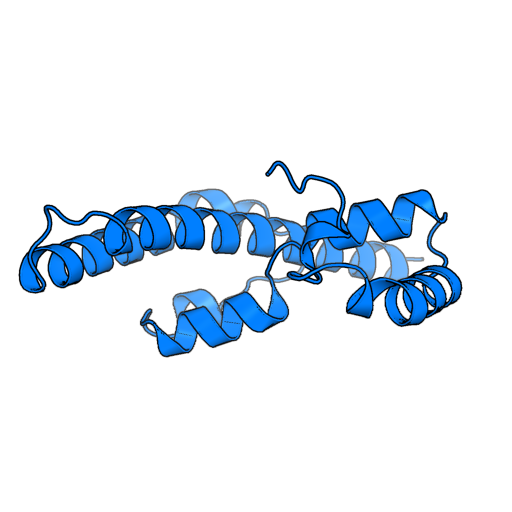 HIS A O 1
ATOM 753 N N . ARG A 1 92 ? 1.360 -5.296 -3.058 1.00 93.62 92 ARG A N 1
ATOM 754 C CA . ARG A 1 92 ? 2.111 -6.302 -3.838 1.00 93.62 92 ARG A CA 1
ATOM 755 C C . ARG A 1 92 ? 3.080 -5.754 -4.890 1.00 93.62 92 ARG A C 1
ATOM 757 O O . ARG A 1 92 ? 3.373 -6.420 -5.883 1.00 93.62 92 ARG A O 1
ATOM 764 N N . LEU A 1 93 ? 3.639 -4.558 -4.691 1.00 95.69 93 LEU A N 1
ATOM 765 C CA . LEU A 1 93 ? 4.616 -3.998 -5.637 1.00 95.69 93 LEU A CA 1
ATOM 766 C C . LEU A 1 93 ? 5.853 -4.890 -5.872 1.00 95.69 93 LEU A C 1
ATOM 768 O O . LEU A 1 93 ? 6.313 -4.916 -7.015 1.00 95.69 93 LEU A O 1
ATOM 772 N N . PRO A 1 94 ? 6.392 -5.631 -4.878 1.00 95.75 94 PRO A N 1
ATOM 773 C CA . PRO A 1 94 ? 7.469 -6.594 -5.121 1.00 95.75 94 PRO A CA 1
ATOM 774 C C . PRO A 1 94 ? 7.102 -7.700 -6.117 1.00 95.75 94 PRO A C 1
ATOM 776 O O . PRO A 1 94 ? 7.945 -8.124 -6.909 1.00 95.75 94 PRO A O 1
ATOM 779 N N . ASP A 1 95 ? 5.844 -8.136 -6.135 1.00 95.19 95 ASP A N 1
ATOM 780 C CA . ASP A 1 95 ? 5.407 -9.202 -7.036 1.00 95.19 95 ASP A CA 1
ATOM 781 C C . ASP A 1 95 ? 5.294 -8.680 -8.471 1.00 95.19 95 ASP A C 1
ATOM 783 O O . ASP A 1 95 ? 5.780 -9.314 -9.409 1.00 95.19 95 ASP A O 1
ATOM 787 N N . PHE A 1 96 ? 4.765 -7.462 -8.645 1.00 93.94 96 PHE A N 1
ATOM 788 C CA . PHE A 1 96 ? 4.814 -6.764 -9.933 1.00 93.94 96 PHE A CA 1
ATOM 789 C C . PHE A 1 96 ? 6.255 -6.524 -10.405 1.00 93.94 96 PHE A C 1
ATOM 791 O O . PHE A 1 96 ? 6.544 -6.689 -11.592 1.00 93.94 96 PHE A O 1
ATOM 798 N N . ALA A 1 97 ? 7.166 -6.159 -9.495 1.00 94.69 97 ALA A N 1
ATOM 799 C CA . ALA A 1 97 ? 8.583 -5.987 -9.815 1.00 94.69 97 ALA A CA 1
ATOM 800 C C . ALA A 1 97 ? 9.190 -7.297 -10.330 1.00 94.69 97 ALA A C 1
ATOM 802 O O . ALA A 1 97 ? 9.795 -7.314 -11.399 1.00 94.69 97 ALA A O 1
ATOM 803 N N . THR A 1 98 ? 8.947 -8.399 -9.619 1.00 95.12 98 THR A N 1
ATOM 804 C CA . THR A 1 98 ? 9.429 -9.739 -9.978 1.00 95.12 98 THR A CA 1
ATOM 805 C C . THR A 1 98 ? 8.894 -10.177 -11.343 1.00 95.12 98 THR A C 1
ATOM 807 O O . THR A 1 98 ? 9.640 -10.686 -12.179 1.00 95.12 98 THR A O 1
ATOM 810 N N . MET A 1 99 ? 7.607 -9.937 -11.609 1.00 94.19 99 MET A N 1
ATOM 811 C CA . MET A 1 99 ? 6.978 -10.278 -12.886 1.00 94.19 99 MET A CA 1
ATOM 812 C C . MET A 1 99 ? 7.584 -9.486 -14.059 1.00 94.19 99 MET A C 1
ATOM 814 O O . MET A 1 99 ? 7.813 -10.050 -15.132 1.00 94.19 99 MET A O 1
ATOM 818 N N . LEU A 1 100 ? 7.890 -8.201 -13.853 1.00 95.12 100 LEU A N 1
ATOM 819 C CA . LEU A 1 100 ? 8.554 -7.356 -14.847 1.00 95.12 100 LEU A CA 1
ATOM 820 C C . LEU A 1 100 ? 10.019 -7.764 -15.071 1.00 95.12 100 LEU A C 1
ATOM 822 O O . LEU A 1 100 ? 10.482 -7.822 -16.210 1.00 95.12 100 LEU A O 1
ATOM 826 N N . GLU A 1 101 ? 10.753 -8.072 -14.001 1.00 94.56 101 GLU A N 1
ATOM 827 C CA . GLU A 1 101 ? 12.151 -8.513 -14.069 1.00 94.56 101 GLU A CA 1
ATOM 828 C C . GLU A 1 101 ? 12.298 -9.847 -14.810 1.00 94.56 101 GLU A C 1
ATOM 830 O O . GLU A 1 101 ? 13.205 -9.994 -15.631 1.00 94.56 101 GLU A O 1
ATOM 835 N N . ALA A 1 102 ? 11.360 -10.780 -14.615 1.00 93.69 102 ALA A N 1
ATOM 836 C CA . ALA A 1 102 ? 11.312 -12.044 -15.353 1.00 93.69 102 ALA A CA 1
ATOM 837 C C . ALA A 1 102 ? 11.158 -11.861 -16.879 1.00 93.69 102 ALA A C 1
ATOM 839 O O . ALA A 1 102 ? 11.516 -12.757 -17.640 1.00 93.69 102 ALA A O 1
ATOM 840 N N . ARG A 1 103 ? 10.672 -10.694 -17.326 1.00 93.06 103 ARG A N 1
ATOM 841 C CA . ARG A 1 103 ? 10.538 -10.283 -18.739 1.00 93.06 103 ARG A CA 1
ATOM 842 C C . ARG A 1 103 ? 11.659 -9.340 -19.184 1.00 93.06 103 ARG A C 1
ATOM 844 O O . ARG A 1 103 ? 11.513 -8.572 -20.127 1.00 93.06 103 ARG A O 1
ATOM 851 N N . GLY A 1 104 ? 12.778 -9.312 -18.458 1.00 94.69 104 GLY A N 1
ATOM 852 C CA . GLY A 1 104 ? 13.911 -8.442 -18.781 1.00 94.69 104 GLY A CA 1
ATOM 853 C C . GLY A 1 104 ? 13.594 -6.943 -18.709 1.00 94.69 104 GLY A C 1
ATOM 854 O O . GLY A 1 104 ? 14.332 -6.139 -19.277 1.00 94.69 104 GLY A O 1
ATOM 855 N N . GLY A 1 105 ? 12.516 -6.552 -18.021 1.00 94.19 105 GLY A N 1
ATOM 856 C CA . GLY A 1 105 ? 12.069 -5.164 -17.947 1.00 94.19 105 GLY A CA 1
ATOM 857 C C . GLY A 1 105 ? 11.131 -4.717 -19.073 1.00 94.19 105 GLY A C 1
ATOM 858 O O . GLY A 1 105 ? 10.869 -3.515 -19.169 1.00 94.19 105 GLY A O 1
ATOM 859 N N . ASP A 1 106 ? 10.615 -5.626 -19.909 1.00 96.38 106 ASP A N 1
ATOM 860 C CA . ASP A 1 106 ? 9.644 -5.278 -20.951 1.00 96.38 106 ASP A CA 1
ATOM 861 C C . ASP A 1 106 ? 8.242 -5.036 -20.362 1.00 96.38 106 ASP A C 1
ATOM 863 O O . ASP A 1 106 ? 7.452 -5.945 -20.096 1.00 96.38 106 ASP A O 1
ATOM 867 N N . LEU A 1 107 ? 7.927 -3.757 -20.148 1.00 95.06 107 LEU A N 1
ATOM 868 C CA . LEU A 1 107 ? 6.624 -3.334 -19.642 1.00 95.06 107 LEU A CA 1
ATOM 869 C C . LEU A 1 107 ? 5.499 -3.546 -20.666 1.00 95.06 107 LEU A C 1
ATOM 871 O O . LEU A 1 107 ? 4.361 -3.788 -20.271 1.00 95.06 107 LEU A O 1
ATOM 875 N N . ALA A 1 108 ? 5.783 -3.424 -21.965 1.00 96.62 108 ALA A N 1
ATOM 876 C CA . ALA A 1 108 ? 4.756 -3.556 -22.993 1.00 96.62 108 ALA A CA 1
ATOM 877 C C . ALA A 1 108 ? 4.296 -5.013 -23.107 1.00 96.62 108 ALA A C 1
ATOM 879 O O . ALA A 1 108 ? 3.091 -5.266 -23.160 1.00 96.62 108 ALA A O 1
ATOM 880 N N . GLU A 1 109 ? 5.245 -5.949 -23.069 1.00 95.88 109 GLU A N 1
ATOM 881 C CA . GLU A 1 109 ? 4.975 -7.384 -23.005 1.00 95.88 109 GLU A CA 1
ATOM 882 C C . GLU A 1 109 ? 4.155 -7.738 -21.757 1.00 95.88 109 GLU A C 1
ATOM 884 O O . GLU A 1 109 ? 3.092 -8.348 -21.875 1.00 95.88 109 GLU A O 1
ATOM 889 N N . LEU A 1 110 ? 4.579 -7.274 -20.574 1.00 95.19 110 LEU A N 1
ATOM 890 C CA . LEU A 1 110 ? 3.859 -7.519 -19.320 1.00 95.19 110 LEU A CA 1
ATOM 891 C C . LEU A 1 110 ? 2.404 -7.019 -19.369 1.00 95.19 110 LEU A C 1
ATOM 893 O O . LEU A 1 110 ? 1.480 -7.723 -18.965 1.00 95.19 110 LEU A O 1
ATOM 897 N N . LEU A 1 111 ? 2.179 -5.801 -19.867 1.00 95.31 111 LEU A N 1
ATOM 898 C CA . LEU A 1 111 ? 0.831 -5.235 -19.968 1.00 95.31 111 LEU A CA 1
ATOM 899 C C . LEU A 1 111 ? -0.035 -5.971 -20.997 1.00 95.31 111 LEU A C 1
ATOM 901 O O . LEU A 1 111 ? -1.240 -6.121 -20.780 1.00 95.31 111 LEU A O 1
ATOM 905 N N . ALA A 1 112 ? 0.554 -6.414 -22.110 1.00 95.44 112 ALA A N 1
ATOM 906 C CA . ALA A 1 112 ? -0.152 -7.205 -23.111 1.00 95.44 112 ALA A CA 1
ATOM 907 C C . ALA A 1 112 ? -0.620 -8.542 -22.524 1.00 95.44 112 ALA A C 1
ATOM 909 O O . ALA A 1 112 ? -1.779 -8.910 -22.706 1.00 95.44 112 ALA A O 1
ATOM 910 N N . GLU A 1 113 ? 0.241 -9.217 -21.762 1.00 93.56 113 GLU A N 1
ATOM 911 C CA . GLU A 1 113 ? -0.098 -10.461 -21.078 1.00 93.56 113 GLU A CA 1
ATOM 912 C C . GLU A 1 113 ? -1.223 -10.264 -20.060 1.00 93.56 113 GLU A C 1
ATOM 914 O O . GLU A 1 113 ? -2.258 -10.919 -20.183 1.00 93.56 113 GLU A O 1
ATOM 919 N N . LEU A 1 114 ? -1.077 -9.315 -19.124 1.00 93.88 114 LEU A N 1
ATOM 920 C CA . LEU A 1 114 ? -2.092 -9.038 -18.099 1.00 93.88 114 LEU A CA 1
ATOM 921 C C . LEU A 1 114 ? -3.464 -8.741 -18.715 1.00 93.88 114 LEU A C 1
ATOM 923 O O . LEU A 1 114 ? -4.484 -9.213 -18.223 1.00 93.88 114 LEU A O 1
ATOM 927 N N . ARG A 1 115 ? -3.507 -8.008 -19.834 1.00 94.38 115 ARG A N 1
ATOM 928 C CA . ARG A 1 115 ? -4.758 -7.728 -20.553 1.00 94.38 115 ARG A CA 1
ATOM 929 C C . ARG A 1 115 ? -5.446 -8.995 -21.071 1.00 94.38 115 ARG A C 1
ATOM 931 O O . ARG A 1 115 ? -6.665 -9.002 -21.198 1.00 94.38 115 ARG A O 1
ATOM 938 N N . THR A 1 116 ? -4.682 -10.026 -21.417 1.00 95.38 116 THR A N 1
ATOM 939 C CA . THR A 1 116 ? -5.220 -11.290 -21.943 1.00 95.38 116 THR A CA 1
ATOM 940 C C . THR A 1 116 ? -5.542 -12.314 -20.861 1.00 95.38 116 THR A C 1
ATOM 942 O O . THR A 1 116 ? -6.335 -13.217 -21.114 1.00 95.38 116 THR A O 1
ATOM 945 N N . THR A 1 117 ? -4.953 -12.185 -19.670 1.00 93.75 117 THR A N 1
ATOM 946 C CA . THR A 1 117 ? -5.085 -13.168 -18.588 1.00 93.75 117 THR A CA 1
ATOM 947 C C . THR A 1 117 ? -5.962 -12.705 -17.430 1.00 93.75 117 THR A C 1
ATOM 949 O O . THR A 1 117 ? -6.456 -13.554 -16.704 1.00 93.75 117 THR A O 1
ATOM 952 N N . VAL A 1 118 ? -6.217 -11.403 -17.261 1.00 93.12 118 VAL A N 1
ATOM 953 C CA . VAL A 1 118 ? -6.966 -10.872 -16.102 1.00 93.12 118 VAL A CA 1
ATOM 954 C C . VAL A 1 118 ? -8.341 -11.5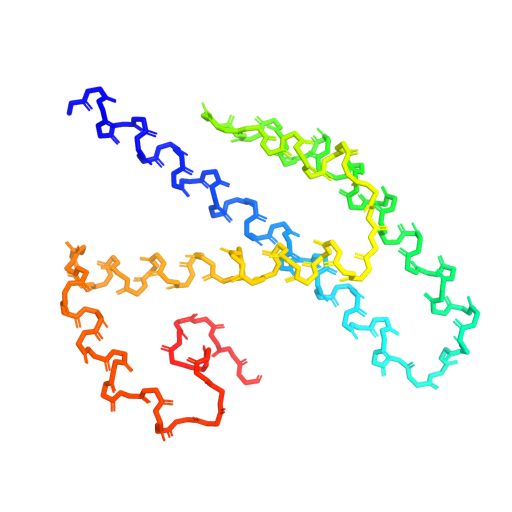15 -15.891 1.00 93.12 118 VAL A C 1
ATOM 956 O O . VAL A 1 118 ? -8.725 -11.755 -14.753 1.00 93.12 118 VAL A O 1
ATOM 959 N N . ASP A 1 119 ? -9.050 -11.855 -16.970 1.00 94.31 119 ASP A N 1
ATOM 960 C CA . ASP A 1 119 ? -10.391 -12.453 -16.904 1.00 94.31 119 ASP A CA 1
ATOM 961 C C . ASP A 1 119 ? -10.368 -13.988 -16.740 1.00 94.31 119 ASP A C 1
ATOM 963 O O . ASP A 1 119 ? -11.422 -14.626 -16.725 1.00 94.31 119 ASP A O 1
ATOM 967 N N . THR A 1 120 ? -9.186 -14.615 -16.655 1.00 94.38 120 THR A N 1
ATOM 968 C CA . THR A 1 120 ? -9.057 -16.080 -16.517 1.00 94.38 120 THR A CA 1
ATOM 969 C C . THR A 1 120 ? -9.033 -16.551 -15.065 1.00 94.38 120 THR A C 1
ATOM 971 O O . THR A 1 120 ? -9.185 -17.749 -14.816 1.00 94.38 120 THR A O 1
ATOM 974 N N . VAL A 1 121 ? -8.883 -15.629 -14.112 1.00 92.94 121 VAL A N 1
ATOM 975 C CA . VAL A 1 121 ? -8.868 -15.900 -12.671 1.00 92.94 121 VAL A CA 1
ATOM 976 C C . VAL A 1 121 ? -9.922 -15.057 -11.941 1.00 92.94 121 VAL A C 1
ATOM 978 O O . VAL A 1 121 ? -10.233 -13.953 -12.389 1.00 92.94 121 VAL A O 1
ATOM 981 N N . PRO A 1 122 ? -10.494 -15.539 -10.820 1.00 91.75 122 PRO A N 1
ATOM 982 C CA . PRO A 1 122 ? -11.445 -14.755 -10.029 1.00 91.75 122 PRO A CA 1
ATOM 983 C C . PRO A 1 122 ? -10.816 -13.522 -9.369 1.00 91.75 122 PRO A C 1
ATOM 985 O O . PRO A 1 122 ? -11.461 -12.475 -9.303 1.00 91.75 122 PRO A O 1
ATOM 988 N N . ASP A 1 123 ? -9.578 -13.650 -8.883 1.00 90.75 123 ASP A N 1
ATOM 989 C CA . ASP A 1 123 ? -8.790 -12.543 -8.350 1.00 90.75 123 ASP A CA 1
ATOM 990 C C . ASP A 1 123 ? -7.598 -12.262 -9.283 1.00 90.75 123 ASP A C 1
ATOM 992 O O . ASP A 1 123 ? -6.692 -13.088 -9.387 1.00 90.75 123 ASP A O 1
ATOM 996 N N . PRO A 1 124 ? -7.547 -11.098 -9.956 1.00 90.81 124 PRO A N 1
ATOM 997 C CA . PRO A 1 124 ? -6.415 -10.691 -10.789 1.00 90.81 124 PRO A CA 1
ATOM 998 C C . PRO A 1 124 ? -5.047 -10.767 -10.105 1.00 90.81 124 PRO A C 1
ATOM 1000 O O . PRO A 1 124 ? -4.030 -10.927 -10.783 1.00 90.81 124 PRO A O 1
ATOM 1003 N N . PHE A 1 125 ? -4.998 -10.628 -8.779 1.00 90.31 125 PHE A N 1
ATOM 1004 C CA . PHE A 1 125 ? -3.755 -10.737 -8.028 1.00 90.31 125 PHE A CA 1
ATOM 1005 C C . PHE A 1 125 ? -3.213 -12.176 -8.000 1.00 90.31 125 PHE A C 1
ATOM 1007 O O . PHE A 1 125 ? -2.008 -12.346 -7.819 1.00 90.31 125 PHE A O 1
ATOM 1014 N N . ASP A 1 126 ? -4.025 -13.201 -8.278 1.00 91.44 126 ASP A N 1
ATOM 1015 C CA . ASP A 1 126 ? -3.572 -14.597 -8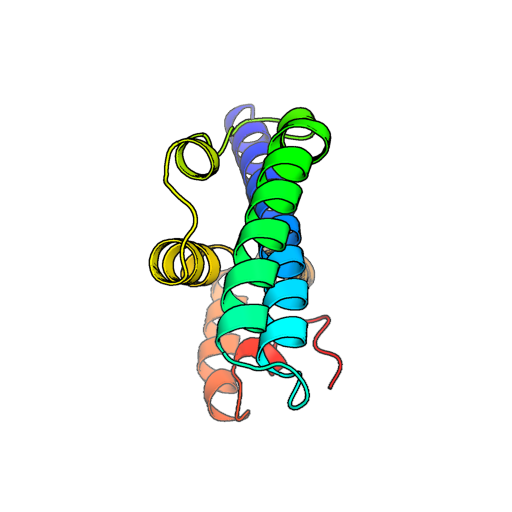.392 1.00 91.44 126 ASP A CA 1
ATOM 1016 C C . ASP A 1 126 ? -2.594 -14.808 -9.560 1.00 91.44 126 ASP A C 1
ATOM 1018 O O . ASP A 1 126 ? -1.801 -15.749 -9.545 1.00 91.44 126 ASP A O 1
ATOM 1022 N N . LEU A 1 127 ? -2.589 -13.906 -10.549 1.00 91.62 127 LEU A N 1
ATOM 1023 C CA . LEU A 1 127 ? -1.640 -13.923 -11.671 1.00 91.62 127 LEU A CA 1
ATOM 1024 C C . LEU A 1 127 ? -0.225 -13.485 -11.274 1.00 91.62 127 LEU A C 1
ATOM 1026 O O . LEU A 1 127 ? 0.723 -13.696 -12.032 1.00 91.62 127 LEU A O 1
ATOM 1030 N N . LEU A 1 128 ? -0.073 -12.839 -10.117 1.00 91.44 128 LEU A N 1
ATOM 1031 C CA . LEU A 1 128 ? 1.219 -12.362 -9.647 1.00 91.44 128 LEU A CA 1
ATOM 1032 C C . LEU A 1 128 ? 2.044 -13.496 -9.018 1.00 91.44 128 LEU A C 1
ATOM 1034 O O . LEU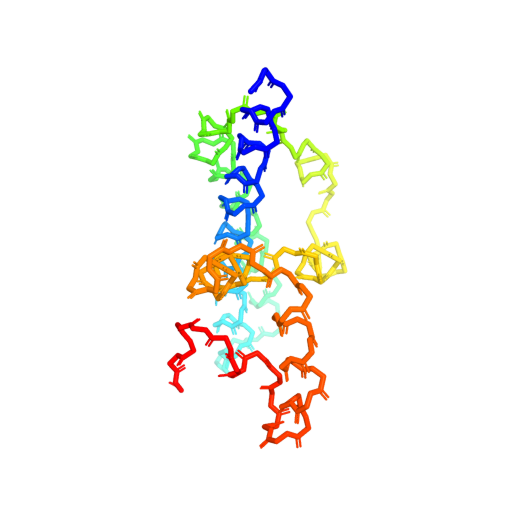 A 1 128 ? 1.488 -14.415 -8.411 1.00 91.44 128 LEU A O 1
ATOM 1038 N N . PRO A 1 129 ? 3.385 -13.433 -9.098 1.00 87.44 129 PRO A N 1
ATOM 1039 C CA . PRO A 1 129 ? 4.247 -14.361 -8.374 1.00 87.44 129 PRO A CA 1
ATOM 1040 C C . PRO A 1 129 ? 4.050 -14.219 -6.855 1.00 87.44 129 PRO A C 1
ATOM 1042 O O . PRO A 1 129 ? 3.675 -13.158 -6.366 1.00 87.44 129 PRO A O 1
ATOM 1045 N N . GLY A 1 130 ? 4.282 -15.294 -6.095 1.00 75.38 130 GLY A N 1
ATOM 1046 C CA . GLY A 1 130 ? 4.142 -15.280 -4.630 1.00 75.38 130 GLY A CA 1
ATOM 1047 C C . GLY A 1 130 ? 2.709 -15.434 -4.105 1.00 75.38 130 GLY A C 1
ATOM 1048 O O . GLY A 1 130 ? 2.531 -15.581 -2.897 1.00 75.38 130 GLY A O 1
ATOM 1049 N N . SER A 1 131 ? 1.704 -15.483 -4.988 1.00 59.47 131 SER A N 1
ATOM 1050 C CA . SER A 1 131 ? 0.344 -15.912 -4.646 1.00 59.47 131 SER A CA 1
ATOM 1051 C C . SER A 1 131 ? 0.397 -17.375 -4.198 1.00 59.47 131 SER A C 1
ATOM 1053 O O . SER A 1 131 ? 0.505 -18.284 -5.018 1.00 59.47 131 SER A O 1
ATOM 1055 N N . THR A 1 132 ? 0.413 -17.615 -2.889 1.00 41.19 132 THR A N 1
ATOM 1056 C CA . THR A 1 132 ? 0.089 -18.943 -2.355 1.00 41.19 132 THR A CA 1
ATOM 1057 C C . THR A 1 132 ? -1.417 -18.939 -2.095 1.00 41.19 132 THR A C 1
ATOM 1059 O O . THR A 1 132 ? -1.886 -17.934 -1.558 1.00 41.19 132 THR A O 1
ATOM 1062 N N . PRO A 1 133 ? -2.166 -19.980 -2.499 1.00 39.34 133 PRO A N 1
ATOM 1063 C CA . PRO A 1 133 ? -3.589 -20.086 -2.179 1.00 39.34 133 PRO A CA 1
ATOM 1064 C C . PRO A 1 133 ? -3.864 -20.049 -0.671 1.00 39.34 133 PRO A C 1
ATOM 1066 O O . PRO A 1 133 ? -2.976 -20.469 0.111 1.00 39.34 133 PRO A O 1
#

pLDDT: mean 92.83, std 7.91, range [39.34, 97.94]

Secondary structure (DSSP, 8-state):
-HHHHHHHHHHHHHHHHHHHHHHHHHHHHHHHH-TT--HHHHHHHHHHHHHHHHHHIIIIIGGG-SS---HHHHHSPP-HHHHHHHHHHHTTHHHHHHHHHTTTT-HHHHHHHHHHHGGGSSSGGGGSTT---

Sequence (133 aa):
TSKCLRAQARWRDYQRFSVFVDSMMGELGAMYGDLNLTYDEKVSRREGIFTRALKRFDDEVTPTFESVTFGGFRETSLNNATLLSRIRYYHRLPDFATMLEARGGDLAELLAELRTTVDTVPDPFDLLPGSTP